Protein AF-A0A0M4LP24-F1 (afdb_monomer_lite)

Radius of gyration: 21.51 Å; chains: 1; bounding box: 52×44×54 Å

Organism: Bifidobacterium breve (NCBI:txid1685)

InterPro domains:
  IPR009706 Protein of unknown function DUF1287 [PF06940] (43-106)

Sequence (120 aa):
MPTDEANRKYSKAASTVDFNGNGVDDYADIVTGARKDAENHPAYDSDYYQGGDIVVFQHVKHIGVISDKRDKNGTPYVIHNMAQKQRENDYFSFKKHMTVTGHYRFDASKVPQSVLKAWQ

Foldseek 3Di:
DPPVVVCVVDPDDQDPDDPPPPPGGVVVVVVVVVVVCVVVVDDDDLVVAAFQKKWDFPNHPFIWTWHNDADPSSHTWTQGDDPDPDNTGNQVPDPPRTDTPDIDDDDCVPPPPVPDDDDD

Secondary structure (DSSP, 8-state):
--HHHHHHHS--PPPS--SS-SSS-HHHHHHHHHHHHHHH-PPP-GGGS-TT-EEEETTTTEEEEEEEEE-TTSPEEEE--SS-S-SEE-GGGSTTPPPEEEEE---GGGS-TTT-----

pLDDT: mean 87.88, std 8.78, range [55.56, 97.44]

Structure (mmCIF, N/CA/C/O backbone):
data_AF-A0A0M4LP24-F1
#
_entry.id   AF-A0A0M4LP24-F1
#
loop_
_atom_site.group_PDB
_atom_site.id
_atom_site.type_symbol
_atom_site.label_atom_id
_atom_site.label_alt_id
_atom_site.label_comp_id
_atom_site.label_asym_id
_atom_site.label_entity_id
_atom_site.label_seq_id
_atom_site.pdbx_PDB_ins_code
_atom_site.Cartn_x
_atom_site.Cartn_y
_atom_site.Cartn_z
_atom_site.occupancy
_atom_site.B_iso_or_equiv
_atom_site.auth_seq_id
_atom_site.auth_comp_id
_atom_site.auth_asym_id
_atom_site.auth_atom_id
_atom_site.pdbx_PDB_model_num
ATOM 1 N N . MET A 1 1 ? 25.758 14.323 -15.948 1.00 55.56 1 MET A N 1
ATOM 2 C CA . MET A 1 1 ? 26.436 14.060 -17.232 1.00 55.56 1 MET A CA 1
ATOM 3 C C . MET A 1 1 ? 25.382 14.096 -18.319 1.00 55.56 1 MET A C 1
ATOM 5 O O . MET A 1 1 ? 24.339 13.481 -18.112 1.00 55.56 1 MET A O 1
ATOM 9 N N . PRO A 1 2 ? 25.600 14.824 -19.420 1.00 70.12 2 PRO A N 1
ATOM 10 C CA . PRO A 1 2 ? 24.768 14.716 -20.612 1.00 70.12 2 PRO A CA 1
ATOM 11 C C . PRO A 1 2 ? 24.713 13.258 -21.084 1.00 70.12 2 PRO A C 1
ATOM 13 O O . PRO A 1 2 ? 25.697 12.525 -20.957 1.00 70.12 2 PRO A O 1
ATOM 16 N N . THR A 1 3 ? 23.574 12.827 -21.623 1.00 61.75 3 THR A N 1
ATOM 17 C CA . THR A 1 3 ? 23.319 11.444 -22.068 1.00 61.75 3 THR A CA 1
ATOM 18 C C . THR A 1 3 ? 24.406 10.930 -23.021 1.00 61.75 3 THR A C 1
ATOM 20 O O . THR A 1 3 ? 24.799 9.766 -22.953 1.00 61.75 3 THR A O 1
ATOM 23 N N . ASP A 1 4 ? 24.960 11.826 -23.838 1.00 64.50 4 ASP A N 1
ATOM 24 C CA . ASP A 1 4 ? 26.016 11.542 -24.815 1.00 64.50 4 ASP A CA 1
ATOM 25 C C . ASP A 1 4 ? 27.374 11.220 -24.177 1.00 64.50 4 ASP A C 1
ATOM 27 O O . ASP A 1 4 ? 28.133 10.402 -24.699 1.00 64.50 4 ASP A O 1
ATOM 31 N N . GLU A 1 5 ? 27.681 11.822 -23.026 1.00 69.69 5 GLU A N 1
ATOM 32 C CA . GLU A 1 5 ? 28.920 11.569 -22.284 1.00 69.69 5 GLU A CA 1
ATOM 33 C C . GLU A 1 5 ? 28.859 10.207 -21.572 1.00 69.69 5 GLU A C 1
ATOM 35 O O . GLU A 1 5 ? 29.822 9.437 -21.593 1.00 69.69 5 GLU A O 1
ATOM 40 N N . ALA A 1 6 ? 27.694 9.862 -21.013 1.00 65.38 6 ALA A N 1
ATOM 41 C CA . ALA A 1 6 ? 27.460 8.566 -20.379 1.00 65.38 6 ALA A CA 1
ATOM 42 C C . ALA A 1 6 ? 27.492 7.411 -21.395 1.00 65.38 6 ALA A C 1
ATOM 44 O O . ALA A 1 6 ? 28.140 6.395 -21.145 1.00 65.38 6 ALA A O 1
ATOM 45 N N . ASN A 1 7 ? 26.863 7.590 -22.562 1.00 69.06 7 ASN A N 1
ATOM 46 C CA . ASN A 1 7 ? 26.843 6.585 -23.629 1.00 69.06 7 ASN A CA 1
ATOM 47 C C . ASN A 1 7 ? 28.234 6.335 -24.247 1.00 69.06 7 ASN A C 1
ATOM 49 O O . ASN A 1 7 ? 28.488 5.235 -24.729 1.00 69.06 7 ASN A O 1
ATOM 53 N N . ARG A 1 8 ? 29.151 7.318 -24.223 1.00 68.44 8 ARG A N 1
ATOM 54 C CA . ARG A 1 8 ? 30.555 7.107 -24.635 1.00 68.44 8 ARG A CA 1
ATOM 55 C C . ARG A 1 8 ? 31.383 6.367 -23.593 1.00 68.44 8 ARG A C 1
ATOM 57 O O . ARG A 1 8 ? 32.293 5.632 -23.959 1.00 68.44 8 ARG A O 1
ATOM 64 N N . LYS A 1 9 ? 31.119 6.606 -22.307 1.00 74.75 9 LYS A N 1
ATOM 65 C CA . LYS A 1 9 ? 31.927 6.065 -21.205 1.00 74.75 9 LYS A CA 1
ATOM 66 C C . LYS A 1 9 ? 31.539 4.635 -20.826 1.00 74.75 9 LYS A C 1
ATOM 68 O O . LYS A 1 9 ? 32.393 3.880 -20.370 1.00 74.75 9 LYS A O 1
ATOM 73 N N . TYR A 1 10 ? 30.277 4.264 -21.026 1.00 71.19 10 TYR A N 1
ATOM 74 C CA . TYR A 1 10 ? 29.748 2.941 -20.711 1.00 71.19 10 TYR A CA 1
ATOM 75 C C . TYR A 1 10 ? 29.120 2.339 -21.968 1.00 71.19 10 TYR A C 1
ATOM 77 O O . TYR A 1 10 ? 28.033 2.747 -22.377 1.00 71.19 10 TYR A O 1
ATOM 85 N N . SER A 1 11 ? 29.795 1.369 -22.593 1.00 70.88 11 SER A N 1
ATOM 86 C CA . SER A 1 11 ? 29.218 0.644 -23.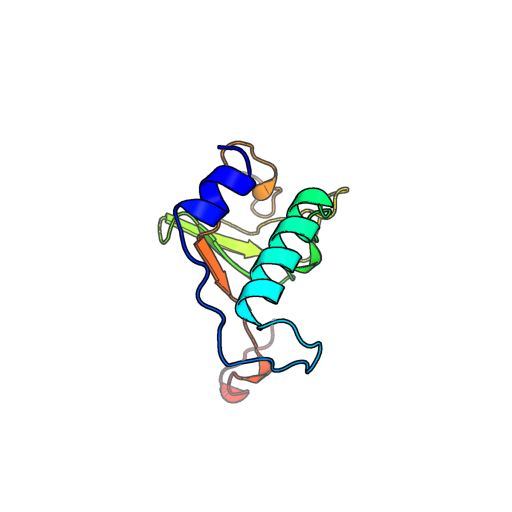726 1.00 70.88 11 SER A CA 1
ATOM 87 C C . SER A 1 11 ? 27.991 -0.130 -23.252 1.00 70.88 11 SER A C 1
ATOM 89 O O . SER A 1 11 ? 28.102 -0.984 -22.369 1.00 70.88 11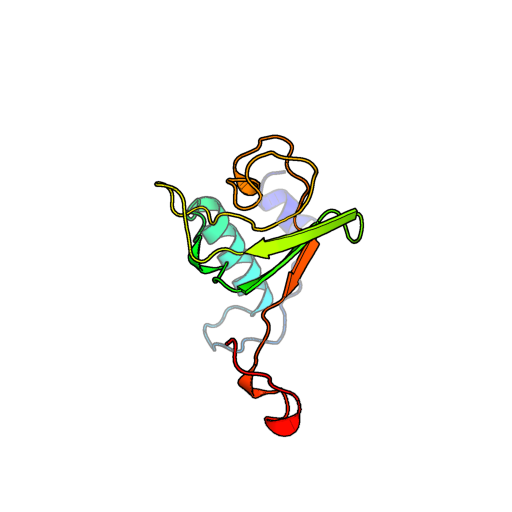 SER A O 1
ATOM 91 N N . LYS A 1 12 ? 26.825 0.146 -23.837 1.00 70.44 12 LYS A N 1
ATOM 92 C CA . LYS A 1 12 ? 25.631 -0.661 -23.590 1.00 70.44 12 LYS A CA 1
ATOM 93 C C . LYS A 1 12 ? 25.832 -2.031 -24.229 1.00 70.44 12 LYS A C 1
ATOM 95 O O . LYS A 1 12 ? 25.969 -2.127 -25.445 1.00 70.44 12 LYS A O 1
ATOM 100 N N . ALA A 1 13 ? 25.877 -3.073 -23.409 1.00 76.75 13 ALA A N 1
ATOM 101 C CA . ALA A 1 13 ? 25.756 -4.433 -23.904 1.00 76.75 13 ALA A CA 1
ATOM 102 C C . ALA A 1 13 ? 24.299 -4.645 -24.332 1.00 76.75 13 ALA A C 1
ATOM 104 O O . ALA A 1 13 ? 23.396 -4.441 -23.522 1.00 76.75 13 ALA A O 1
ATOM 105 N N . ALA A 1 14 ? 24.079 -5.007 -25.594 1.00 77.31 14 ALA A N 1
ATOM 106 C CA . ALA A 1 14 ? 22.768 -5.438 -26.060 1.00 77.31 14 ALA A CA 1
ATOM 107 C C . ALA A 1 14 ? 22.531 -6.876 -25.581 1.00 77.31 14 ALA A C 1
ATOM 109 O O . ALA A 1 14 ? 23.395 -7.741 -25.763 1.00 77.31 14 ALA A O 1
ATOM 110 N N . SER A 1 15 ? 21.387 -7.122 -24.943 1.00 83.81 15 SER A N 1
ATOM 111 C CA . SER A 1 15 ? 20.953 -8.485 -24.638 1.00 83.81 15 SER A CA 1
ATOM 112 C C . SER A 1 15 ? 20.600 -9.210 -25.941 1.00 83.81 15 SER A C 1
ATOM 114 O O . SER A 1 15 ? 20.117 -8.598 -26.889 1.00 83.81 15 SER A O 1
ATOM 116 N N . THR A 1 16 ? 20.822 -10.523 -26.004 1.00 89.31 16 THR A N 1
ATOM 117 C CA . THR A 1 16 ? 20.379 -11.349 -27.143 1.00 89.31 16 THR A CA 1
ATOM 118 C C . THR A 1 16 ? 18.899 -11.729 -27.061 1.00 89.31 16 THR A C 1
ATOM 120 O O . THR A 1 16 ? 18.428 -12.506 -27.887 1.00 89.31 16 THR A O 1
ATOM 123 N N . VAL A 1 17 ? 18.190 -11.268 -26.028 1.00 90.50 17 VAL A N 1
ATOM 124 C CA . VAL A 1 17 ? 16.791 -11.609 -25.756 1.00 90.50 17 VAL A CA 1
ATOM 125 C C . VAL A 1 17 ? 15.893 -10.440 -26.160 1.00 90.50 17 VAL A C 1
ATOM 127 O O . VAL A 1 17 ? 16.076 -9.325 -25.671 1.00 90.50 17 VAL A O 1
ATOM 130 N N . ASP A 1 18 ? 14.949 -10.731 -27.050 1.00 90.44 18 ASP A N 1
ATOM 131 C CA . ASP A 1 18 ? 13.831 -9.879 -27.465 1.00 90.44 18 ASP A CA 1
ATOM 132 C C . ASP A 1 18 ? 12.578 -10.770 -27.458 1.00 90.44 18 ASP A C 1
ATOM 134 O O . ASP A 1 18 ? 12.270 -11.459 -28.434 1.00 90.44 18 ASP A O 1
ATOM 138 N N . PHE A 1 19 ? 11.924 -10.875 -26.300 1.00 91.56 19 PHE A N 1
ATOM 139 C CA . PHE A 1 19 ? 10.788 -11.776 -26.113 1.00 91.56 19 PHE A CA 1
ATOM 140 C C . PHE A 1 19 ? 9.530 -11.282 -26.837 1.00 91.56 19 PHE A C 1
ATOM 142 O O . PHE A 1 19 ? 8.701 -12.094 -27.254 1.00 91.56 19 PHE A O 1
ATOM 149 N N . ASN A 1 20 ? 9.365 -9.963 -26.975 1.00 89.75 20 ASN A N 1
ATOM 150 C CA . ASN A 1 20 ? 8.175 -9.366 -27.583 1.00 89.75 20 ASN A CA 1
ATOM 151 C C . ASN A 1 20 ? 8.308 -9.142 -29.107 1.00 89.75 20 ASN A C 1
ATOM 153 O O . ASN A 1 20 ? 7.306 -8.846 -29.761 1.00 89.75 20 ASN A O 1
ATOM 157 N N . GLY A 1 21 ? 9.502 -9.345 -29.672 1.00 92.94 21 GLY A N 1
ATOM 158 C CA . GLY A 1 21 ? 9.787 -9.307 -31.104 1.00 92.94 21 GLY A CA 1
ATOM 159 C C . GLY A 1 21 ? 9.728 -7.908 -31.713 1.00 92.94 21 GLY A C 1
ATOM 160 O O . GLY A 1 21 ? 9.447 -7.783 -32.909 1.00 92.94 21 GLY A O 1
ATOM 161 N N . ASN A 1 22 ? 9.919 -6.853 -30.915 1.00 92.44 22 ASN A N 1
ATOM 162 C CA . ASN A 1 22 ? 9.795 -5.469 -31.376 1.00 92.44 22 ASN A CA 1
ATOM 163 C C . ASN A 1 22 ? 11.102 -4.893 -31.965 1.00 92.44 22 ASN A C 1
ATOM 165 O O . ASN A 1 22 ? 11.098 -3.754 -32.443 1.00 92.44 22 ASN A O 1
ATOM 169 N N . GLY A 1 23 ? 12.199 -5.663 -31.968 1.00 90.19 23 GLY A N 1
ATOM 170 C CA . GLY A 1 23 ? 13.505 -5.238 -32.478 1.00 90.19 23 GLY A CA 1
ATOM 171 C C . GLY A 1 23 ? 14.342 -4.417 -31.488 1.00 90.19 23 GLY A C 1
ATOM 172 O O . GLY A 1 23 ? 15.382 -3.878 -31.877 1.00 90.19 23 GLY A O 1
ATOM 173 N N . VAL A 1 24 ? 13.907 -4.316 -30.231 1.00 89.38 24 VAL A N 1
ATOM 174 C CA . VAL A 1 24 ? 14.625 -3.751 -29.084 1.00 89.38 24 VAL A CA 1
ATOM 175 C C . VAL A 1 24 ? 14.854 -4.881 -28.083 1.00 89.38 24 VAL A C 1
ATOM 177 O O . VAL A 1 24 ? 13.984 -5.710 -27.856 1.00 89.38 24 VAL A O 1
ATOM 180 N N . ASP A 1 25 ? 16.041 -4.948 -27.485 1.00 92.06 25 ASP A N 1
ATOM 181 C CA . ASP A 1 25 ? 16.299 -5.979 -26.483 1.00 92.06 25 ASP A CA 1
ATOM 182 C C . ASP A 1 25 ? 15.489 -5.736 -25.192 1.00 92.06 25 ASP A C 1
ATOM 184 O O . ASP A 1 25 ? 15.289 -4.590 -24.777 1.00 92.06 25 ASP A O 1
ATOM 188 N N . ASP A 1 26 ? 15.064 -6.808 -24.513 1.00 87.81 26 ASP A N 1
ATOM 189 C CA . ASP A 1 26 ? 14.151 -6.715 -23.359 1.00 87.81 26 ASP A CA 1
ATOM 190 C C . ASP A 1 26 ? 14.723 -5.866 -22.207 1.00 87.81 26 ASP A C 1
ATOM 192 O O . ASP A 1 26 ? 13.986 -5.227 -21.449 1.00 87.81 26 ASP A O 1
ATOM 196 N N . TYR A 1 27 ? 16.052 -5.833 -22.054 1.00 87.62 27 TYR A N 1
ATOM 197 C CA . TYR A 1 27 ? 16.686 -5.002 -21.034 1.00 87.62 27 TYR A CA 1
ATOM 198 C C . TYR A 1 27 ? 16.519 -3.515 -21.365 1.00 87.62 27 TYR A C 1
ATOM 200 O O . TYR A 1 27 ? 16.142 -2.720 -20.495 1.00 87.62 27 TYR A O 1
ATOM 208 N N . ALA A 1 28 ? 16.759 -3.130 -22.619 1.00 89.06 28 ALA A N 1
ATOM 209 C CA . ALA A 1 28 ? 16.508 -1.775 -23.089 1.00 89.06 28 ALA A CA 1
ATOM 210 C C . ALA A 1 28 ? 15.018 -1.395 -23.007 1.00 89.06 28 ALA A C 1
ATOM 212 O O . ALA A 1 28 ? 14.715 -0.251 -22.641 1.00 89.06 28 ALA A O 1
ATOM 213 N N . ASP A 1 29 ? 14.104 -2.335 -23.260 1.00 89.00 29 ASP A N 1
ATOM 214 C CA . ASP A 1 29 ? 12.657 -2.136 -23.119 1.00 89.00 29 ASP A CA 1
ATOM 215 C C . ASP A 1 29 ? 12.246 -1.851 -21.672 1.00 89.00 29 ASP A C 1
ATOM 217 O O . ASP A 1 29 ? 11.547 -0.868 -21.414 1.00 89.00 29 ASP A O 1
ATOM 221 N N . ILE A 1 30 ? 12.742 -2.631 -20.707 1.00 90.06 30 ILE A N 1
ATOM 222 C CA . ILE A 1 30 ? 12.464 -2.410 -19.279 1.00 90.06 30 ILE A CA 1
ATOM 223 C C . ILE A 1 30 ? 12.969 -1.034 -18.836 1.00 90.06 30 ILE A C 1
ATOM 225 O O . ILE A 1 30 ? 12.242 -0.284 -18.182 1.00 90.06 30 ILE A O 1
ATOM 229 N N . VAL A 1 31 ? 14.202 -0.668 -19.200 1.00 89.38 31 VAL A N 1
ATOM 230 C CA . VAL A 1 31 ? 14.789 0.625 -18.809 1.00 89.38 31 VAL A CA 1
ATOM 231 C C . VAL A 1 31 ? 14.024 1.790 -19.436 1.00 89.38 31 VAL A C 1
ATOM 233 O O . VAL A 1 31 ? 13.778 2.805 -18.777 1.00 89.38 31 VAL A O 1
ATOM 236 N N . THR A 1 32 ? 13.643 1.659 -20.705 1.00 90.00 32 THR A N 1
ATOM 237 C CA . THR A 1 32 ? 12.899 2.701 -21.420 1.00 90.00 32 THR A CA 1
ATOM 238 C C . THR A 1 32 ? 11.479 2.830 -20.878 1.00 90.00 32 THR A C 1
ATOM 240 O O . THR A 1 32 ? 11.014 3.950 -20.668 1.00 90.00 32 THR A O 1
ATOM 243 N N . GLY A 1 33 ? 10.816 1.709 -20.595 1.00 89.88 33 GLY A N 1
ATOM 244 C CA . GLY A 1 33 ? 9.505 1.667 -19.956 1.00 89.88 33 GLY A CA 1
ATOM 245 C C . GLY A 1 33 ? 9.523 2.323 -18.578 1.00 89.88 33 GLY A C 1
ATOM 246 O O . GLY A 1 33 ? 8.748 3.242 -18.342 1.00 89.88 33 GLY A O 1
ATOM 247 N N . ALA A 1 34 ? 10.467 1.946 -17.711 1.00 89.62 34 ALA A N 1
ATOM 248 C CA . ALA A 1 34 ? 10.594 2.517 -16.369 1.00 89.62 34 ALA A CA 1
ATOM 249 C C . ALA A 1 34 ? 10.846 4.034 -16.387 1.00 89.62 34 ALA A C 1
ATOM 251 O O . ALA A 1 34 ? 10.323 4.759 -15.545 1.00 89.62 34 ALA A O 1
ATOM 252 N N . ARG A 1 35 ? 11.626 4.538 -17.355 1.00 90.12 35 ARG A N 1
ATOM 253 C CA . ARG A 1 35 ? 11.838 5.984 -17.510 1.00 90.12 35 ARG A CA 1
ATOM 254 C C . ARG A 1 35 ? 10.564 6.702 -17.948 1.00 90.12 35 ARG A C 1
ATOM 256 O O . ARG A 1 35 ? 10.233 7.722 -17.357 1.00 90.12 35 ARG A O 1
ATOM 263 N N . LYS A 1 36 ? 9.859 6.166 -18.949 1.00 91.56 36 LYS A N 1
ATOM 264 C CA . LYS A 1 36 ? 8.579 6.727 -19.410 1.00 91.56 36 LYS A CA 1
ATOM 265 C C . LYS A 1 36 ? 7.547 6.742 -18.288 1.00 91.56 36 LYS A C 1
ATOM 267 O O . LYS A 1 36 ? 6.841 7.727 -18.125 1.00 91.56 36 LYS A O 1
ATOM 272 N N . ASP A 1 37 ? 7.484 5.670 -17.504 1.00 86.75 37 ASP A N 1
ATOM 273 C CA . ASP A 1 37 ? 6.599 5.589 -16.348 1.00 86.75 37 ASP A CA 1
ATOM 274 C C 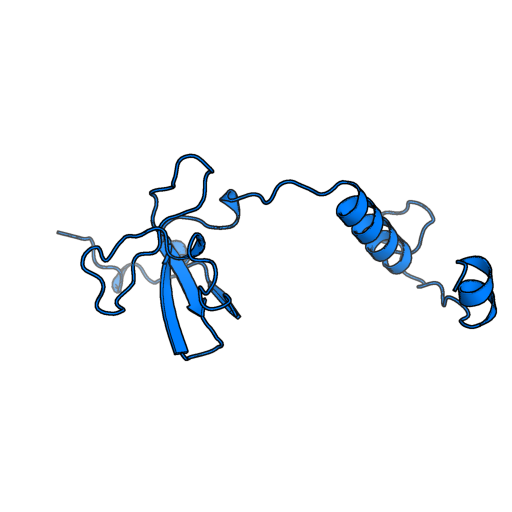. ASP A 1 37 ? 6.971 6.653 -15.306 1.00 86.75 37 ASP A C 1
ATOM 276 O O . ASP A 1 37 ? 6.127 7.442 -14.903 1.00 86.75 37 ASP A O 1
ATOM 280 N N . ALA A 1 38 ? 8.257 6.805 -14.970 1.00 86.75 38 ALA A N 1
ATOM 281 C CA . ALA A 1 38 ? 8.707 7.866 -14.069 1.00 86.75 38 ALA A CA 1
ATOM 282 C C . ALA A 1 38 ? 8.367 9.283 -14.578 1.00 86.75 38 ALA A C 1
ATOM 284 O O . ALA A 1 38 ? 7.957 10.123 -13.784 1.00 86.75 38 ALA A O 1
ATOM 285 N N . GLU A 1 39 ? 8.503 9.550 -15.880 1.00 91.38 39 GLU A N 1
ATOM 286 C CA . GLU A 1 39 ? 8.143 10.834 -16.507 1.00 91.38 39 GLU A CA 1
ATOM 287 C C . GLU A 1 39 ? 6.628 11.093 -16.503 1.00 91.38 39 GLU A C 1
ATOM 289 O O . GLU A 1 39 ? 6.197 12.238 -16.365 1.00 91.38 39 GLU A O 1
ATOM 294 N N . ASN A 1 40 ? 5.821 10.036 -16.613 1.00 90.06 40 ASN A N 1
ATOM 295 C CA . ASN A 1 40 ? 4.362 10.119 -16.591 1.00 90.06 40 ASN A CA 1
ATOM 296 C C . ASN A 1 40 ? 3.789 10.406 -15.196 1.00 90.06 40 ASN A C 1
ATOM 298 O O . ASN A 1 40 ? 2.595 10.684 -15.096 1.00 90.06 40 ASN A O 1
ATOM 302 N N . HIS A 1 41 ? 4.608 10.339 -14.138 1.00 81.31 41 HIS A N 1
ATOM 303 C CA . HIS A 1 41 ? 4.179 10.485 -12.743 1.00 81.31 41 HIS A CA 1
ATOM 304 C C . HIS A 1 41 ? 2.868 9.724 -12.456 1.00 81.31 41 HIS A C 1
ATOM 306 O O . HIS A 1 41 ? 1.874 10.350 -12.065 1.00 81.31 41 HIS A O 1
ATOM 312 N N . PRO A 1 42 ? 2.823 8.400 -12.697 1.00 79.00 42 PRO A N 1
ATOM 313 C CA . PRO A 1 42 ? 1.611 7.616 -12.565 1.00 79.00 42 PRO A CA 1
ATOM 314 C C . PRO A 1 42 ? 1.015 7.823 -11.180 1.00 79.00 42 PRO A C 1
ATOM 316 O O . PRO A 1 42 ? 1.712 7.808 -10.159 1.00 79.00 42 PRO A O 1
ATOM 319 N N . ALA A 1 43 ? -0.297 8.039 -11.157 1.00 74.88 43 ALA A N 1
ATOM 320 C CA . ALA A 1 43 ? -1.029 8.075 -9.910 1.00 74.88 43 ALA A CA 1
ATOM 321 C C . ALA A 1 43 ? -0.874 6.712 -9.230 1.00 74.88 43 ALA A C 1
ATOM 323 O O . ALA A 1 43 ? -1.067 5.669 -9.853 1.00 74.88 43 ALA A O 1
ATOM 324 N N . TYR A 1 44 ? -0.502 6.736 -7.953 1.00 72.50 44 TYR A N 1
ATOM 325 C CA . TYR A 1 44 ? -0.434 5.533 -7.142 1.00 72.50 44 TYR A CA 1
ATOM 326 C C . TYR A 1 44 ? -1.797 4.830 -7.143 1.00 72.50 44 TYR A C 1
ATOM 328 O O . TYR A 1 44 ? -2.795 5.420 -6.723 1.00 72.50 44 TYR A O 1
ATOM 336 N N . ASP A 1 45 ? -1.827 3.578 -7.598 1.00 76.00 45 ASP A N 1
ATOM 337 C CA . ASP A 1 45 ? -3.037 2.766 -7.582 1.00 76.00 45 ASP A CA 1
ATOM 338 C C . ASP A 1 45 ? -3.192 2.068 -6.227 1.00 76.00 45 ASP A C 1
ATOM 340 O O . ASP A 1 45 ? -2.424 1.180 -5.838 1.00 76.00 45 ASP A O 1
ATOM 344 N N . SER A 1 46 ? -4.217 2.486 -5.489 1.00 72.88 46 SER A N 1
ATOM 345 C CA . SER A 1 46 ? -4.528 1.926 -4.182 1.00 72.88 46 SER A CA 1
ATOM 346 C C . SER A 1 46 ? -5.086 0.499 -4.237 1.00 72.88 46 SER A C 1
ATOM 348 O O . SER A 1 46 ? -5.096 -0.166 -3.194 1.00 72.88 46 SER A O 1
ATOM 350 N N . ASP A 1 47 ? -5.501 0.014 -5.414 1.00 78.44 47 ASP A N 1
ATOM 351 C CA . ASP A 1 47 ? -6.013 -1.347 -5.628 1.00 78.44 47 ASP A CA 1
ATOM 352 C C . ASP A 1 47 ? -4.918 -2.413 -5.507 1.00 78.44 47 ASP A C 1
ATOM 354 O O . ASP A 1 47 ? -5.208 -3.607 -5.378 1.00 78.44 47 ASP A O 1
ATOM 358 N N . TYR A 1 48 ? -3.650 -1.998 -5.454 1.00 85.62 48 TYR A N 1
ATOM 359 C CA . TYR A 1 48 ? -2.545 -2.877 -5.083 1.00 85.62 48 TYR A CA 1
ATOM 360 C C . TYR A 1 48 ? -2.782 -3.564 -3.725 1.00 85.62 48 TYR A C 1
ATOM 362 O O . TYR A 1 48 ? -2.491 -4.756 -3.564 1.00 85.62 48 TYR A O 1
ATOM 370 N N . TYR A 1 49 ? -3.358 -2.830 -2.770 1.00 92.31 49 TYR A N 1
ATOM 371 C CA . TYR A 1 49 ? -3.797 -3.358 -1.482 1.00 92.31 49 TYR A CA 1
ATOM 372 C C . TYR A 1 49 ? -5.242 -3.836 -1.577 1.00 92.31 49 TYR A C 1
ATOM 374 O O . TYR A 1 49 ? -6.096 -3.125 -2.088 1.00 92.31 49 TYR A O 1
ATOM 382 N N . GLN A 1 50 ? -5.531 -5.009 -1.041 1.00 93.56 50 GLN A N 1
ATOM 383 C CA . GLN A 1 50 ? -6.849 -5.624 -0.971 1.00 93.56 50 GLN A CA 1
ATOM 384 C C . GLN A 1 50 ? -7.183 -5.930 0.490 1.00 93.56 50 GLN A C 1
ATOM 386 O O . GLN A 1 50 ? -6.300 -6.217 1.302 1.00 93.56 50 GLN A O 1
ATOM 391 N N . GLY A 1 51 ? -8.471 -5.875 0.833 1.00 94.62 51 GLY A N 1
ATOM 392 C CA . GLY A 1 51 ? -8.927 -6.234 2.174 1.00 94.62 51 GLY A CA 1
ATOM 393 C C . GLY A 1 51 ? -8.467 -7.648 2.546 1.00 94.62 51 GLY A C 1
ATOM 394 O O . GLY A 1 51 ? -8.626 -8.585 1.764 1.00 94.62 51 GLY A O 1
ATOM 395 N N . GLY A 1 52 ? -7.880 -7.798 3.732 1.00 94.31 52 GLY A N 1
ATOM 396 C CA . GLY A 1 52 ? -7.313 -9.062 4.209 1.00 94.31 52 GLY A CA 1
ATOM 397 C C . GLY A 1 52 ? -5.834 -9.281 3.880 1.00 94.31 52 GLY A C 1
ATOM 398 O O . GLY A 1 52 ? -5.246 -10.232 4.399 1.00 94.31 52 GLY A O 1
ATOM 399 N N . ASP A 1 53 ? -5.200 -8.411 3.089 1.00 96.12 53 ASP A N 1
ATOM 400 C CA . ASP A 1 53 ? -3.749 -8.467 2.912 1.00 96.12 53 ASP A CA 1
ATOM 401 C C . ASP A 1 53 ? -3.007 -8.237 4.222 1.00 96.12 53 ASP A C 1
ATOM 403 O O . ASP A 1 53 ? -3.415 -7.444 5.071 1.00 96.12 53 ASP A O 1
ATOM 407 N N . ILE A 1 54 ? -1.863 -8.896 4.361 1.00 96.75 54 ILE A N 1
ATOM 408 C CA . ILE A 1 54 ? -0.989 -8.781 5.521 1.00 96.75 54 ILE A CA 1
ATOM 409 C C . ILE A 1 54 ? 0.196 -7.900 5.141 1.00 96.75 54 ILE A C 1
ATOM 411 O O . ILE A 1 54 ? 0.945 -8.206 4.209 1.00 96.75 54 ILE A O 1
ATOM 415 N N . VAL A 1 55 ? 0.402 -6.828 5.902 1.00 96.56 55 VAL A N 1
ATOM 416 C CA . VAL A 1 55 ? 1.527 -5.907 5.731 1.00 96.56 55 VAL A CA 1
ATOM 417 C C . VAL A 1 55 ? 2.465 -5.969 6.924 1.00 96.56 55 VAL A C 1
ATOM 419 O O . VAL A 1 55 ? 2.049 -5.913 8.081 1.00 96.56 55 VAL A O 1
ATOM 422 N N . VAL A 1 56 ? 3.758 -6.073 6.632 1.00 97.00 56 VAL A N 1
ATOM 423 C CA . VAL A 1 56 ? 4.839 -6.093 7.616 1.00 97.00 56 VAL A CA 1
ATOM 424 C C . VAL A 1 56 ? 5.683 -4.842 7.444 1.00 97.00 56 VAL A C 1
ATOM 426 O O . VAL A 1 56 ? 6.067 -4.480 6.330 1.00 97.00 56 VAL A O 1
ATOM 429 N N . PHE A 1 57 ? 5.997 -4.195 8.559 1.00 95.69 57 PHE A N 1
ATOM 430 C CA . PHE A 1 57 ? 6.647 -2.896 8.600 1.00 95.69 57 PHE A CA 1
ATOM 431 C C . PHE A 1 57 ? 8.050 -2.977 9.205 1.00 95.69 57 PHE A C 1
ATOM 433 O O . PHE A 1 57 ? 8.257 -3.619 10.239 1.00 95.69 57 PHE A O 1
ATOM 440 N N . GLN A 1 58 ? 9.008 -2.267 8.595 1.00 95.12 58 GLN A N 1
ATOM 441 C CA . GLN A 1 58 ? 10.424 -2.249 9.005 1.00 95.12 58 GLN A CA 1
ATOM 442 C C . GLN A 1 58 ? 10.966 -3.656 9.336 1.00 95.12 58 GLN A C 1
ATOM 444 O O . GLN A 1 58 ? 11.568 -3.891 10.385 1.00 95.12 58 GLN A O 1
ATOM 449 N N . HIS A 1 59 ? 10.730 -4.586 8.416 1.00 94.00 59 HIS A N 1
ATOM 450 C CA . HIS A 1 59 ? 11.077 -6.007 8.404 1.00 94.00 59 HIS A CA 1
ATOM 451 C C . HIS A 1 59 ? 10.347 -6.863 9.436 1.00 94.00 59 HIS A C 1
ATOM 453 O O . HIS A 1 59 ? 9.678 -7.814 9.059 1.00 94.00 59 HIS A O 1
ATOM 459 N N . VAL A 1 60 ? 10.475 -6.547 10.722 1.00 93.19 60 VAL A N 1
ATOM 460 C CA . VAL A 1 60 ? 9.923 -7.365 11.820 1.00 93.19 60 VAL A CA 1
ATOM 461 C C . VAL A 1 60 ? 9.316 -6.530 12.942 1.00 93.19 60 VAL A C 1
ATOM 463 O O . VAL A 1 60 ? 8.861 -7.078 13.941 1.00 93.19 60 VAL A O 1
ATOM 466 N N . LYS A 1 61 ? 9.337 -5.198 12.829 1.00 95.19 61 LYS A N 1
ATOM 467 C CA . LYS A 1 61 ? 8.983 -4.337 13.961 1.00 95.19 61 LYS A CA 1
ATOM 468 C C . LYS A 1 61 ? 7.488 -4.234 14.200 1.00 95.19 61 LYS A C 1
ATOM 470 O O . LYS A 1 61 ? 7.084 -4.005 15.335 1.00 95.19 61 LYS A O 1
ATOM 475 N N . HIS A 1 62 ? 6.687 -4.322 13.143 1.00 95.94 62 HIS A N 1
ATOM 476 C CA . HIS A 1 62 ? 5.245 -4.163 13.258 1.00 95.94 62 HIS A CA 1
ATOM 477 C C . HIS A 1 62 ? 4.510 -4.895 12.134 1.00 95.94 62 HIS A C 1
ATOM 479 O O . HIS A 1 62 ? 5.079 -5.146 11.071 1.00 95.94 62 HIS A O 1
ATOM 485 N N . ILE A 1 63 ? 3.245 -5.233 12.371 1.00 96.69 63 ILE A N 1
ATOM 486 C CA . ILE A 1 63 ? 2.387 -5.954 11.427 1.00 96.69 63 ILE A CA 1
ATOM 487 C C . ILE A 1 63 ? 0.957 -5.408 11.491 1.00 96.69 63 ILE A C 1
ATOM 489 O O . ILE A 1 63 ? 0.502 -4.935 12.537 1.00 96.69 63 ILE A O 1
ATOM 493 N N . GLY A 1 64 ? 0.251 -5.467 10.368 1.00 96.19 64 GLY A N 1
ATOM 494 C CA . GLY A 1 64 ? -1.158 -5.109 10.268 1.00 96.19 64 GLY A CA 1
ATOM 495 C C . GLY A 1 64 ? -1.859 -5.884 9.161 1.00 96.19 64 GLY A C 1
ATOM 496 O O . GLY A 1 64 ? -1.213 -6.517 8.325 1.00 96.19 64 GLY A O 1
ATOM 497 N N . VAL A 1 65 ? -3.185 -5.817 9.173 1.00 97.44 65 VAL A N 1
ATOM 498 C CA . VAL A 1 65 ? -4.046 -6.345 8.114 1.00 97.44 65 VAL A CA 1
ATOM 499 C C . VAL A 1 65 ? -4.707 -5.168 7.407 1.00 97.44 65 VAL A C 1
ATOM 501 O O . VAL A 1 65 ? -5.153 -4.224 8.059 1.00 97.44 65 VAL A O 1
ATOM 504 N N . ILE A 1 66 ? -4.746 -5.200 6.083 1.00 97.38 66 ILE A N 1
ATOM 505 C CA . ILE A 1 66 ? -5.421 -4.198 5.265 1.00 97.38 66 ILE A CA 1
ATOM 506 C C . ILE A 1 66 ? -6.933 -4.341 5.438 1.00 97.38 66 ILE A C 1
ATOM 508 O O . ILE A 1 66 ? -7.484 -5.436 5.309 1.00 97.38 66 ILE A O 1
ATOM 512 N N . SER A 1 67 ? -7.598 -3.230 5.744 1.00 96.38 67 SER A N 1
ATOM 513 C CA . SER A 1 67 ? -9.055 -3.151 5.806 1.00 96.38 67 SER A CA 1
ATOM 514 C C . SER A 1 67 ? -9.666 -3.101 4.403 1.00 96.38 67 SER A C 1
ATOM 516 O O . SER A 1 67 ? -9.044 -2.643 3.446 1.00 96.38 67 SER A O 1
ATOM 518 N N . ASP A 1 68 ? -10.917 -3.533 4.290 1.00 95.00 68 ASP A N 1
ATOM 519 C CA . ASP A 1 68 ? -11.782 -3.264 3.143 1.00 95.00 68 ASP A CA 1
ATOM 520 C C . ASP A 1 68 ? -12.194 -1.781 3.049 1.00 95.00 68 ASP A C 1
ATOM 522 O O . ASP A 1 68 ? -12.553 -1.297 1.973 1.00 95.00 68 ASP A O 1
ATOM 526 N N . LYS A 1 69 ? -12.104 -1.031 4.153 1.00 95.44 69 LYS A N 1
ATOM 527 C CA . LYS A 1 69 ? -12.390 0.406 4.192 1.00 95.44 69 LYS A CA 1
ATOM 528 C C . LYS A 1 69 ? -11.212 1.240 3.704 1.00 95.44 69 LYS A C 1
ATOM 530 O O . LYS A 1 69 ? -10.048 0.974 4.009 1.00 95.44 69 LYS A O 1
ATOM 535 N N . ARG A 1 70 ? -11.545 2.325 3.005 1.00 93.44 70 ARG A N 1
ATOM 536 C CA . ARG A 1 70 ? -10.600 3.296 2.447 1.00 93.44 70 ARG A CA 1
ATOM 537 C C . ARG A 1 70 ? -11.014 4.718 2.796 1.00 93.44 70 ARG A C 1
ATOM 539 O O . ARG A 1 70 ? -12.194 4.992 3.019 1.00 93.44 70 ARG A O 1
ATOM 546 N N . ASP A 1 71 ? -10.043 5.623 2.822 1.00 91.31 71 ASP A N 1
ATOM 547 C CA . ASP A 1 71 ? -10.313 7.055 2.896 1.00 91.31 71 ASP A CA 1
ATOM 548 C C . ASP A 1 71 ? -10.809 7.620 1.549 1.00 91.31 71 ASP A C 1
ATOM 550 O O . ASP A 1 71 ? -10.885 6.928 0.532 1.00 91.31 71 ASP A O 1
ATOM 554 N N . LYS A 1 72 ? -11.136 8.918 1.528 1.00 90.81 72 LYS A N 1
ATOM 555 C CA . LYS A 1 72 ? -11.625 9.624 0.328 1.00 90.81 72 LYS A CA 1
ATOM 556 C C . LYS A 1 72 ? -10.639 9.649 -0.852 1.00 90.81 72 LYS A C 1
ATOM 558 O O . LYS A 1 72 ? -11.045 10.005 -1.952 1.00 90.81 72 LYS A O 1
ATOM 563 N N . ASN A 1 73 ? -9.364 9.342 -0.612 1.00 87.12 73 ASN A N 1
ATOM 564 C CA . ASN A 1 73 ? -8.312 9.290 -1.624 1.00 87.12 73 ASN A CA 1
ATOM 565 C C . ASN A 1 73 ? -8.026 7.843 -2.072 1.00 87.12 73 ASN A C 1
ATOM 567 O O . ASN A 1 73 ? -7.097 7.626 -2.842 1.00 87.12 73 ASN A O 1
ATOM 571 N N . GLY A 1 74 ? -8.780 6.855 -1.573 1.00 89.69 74 GLY A N 1
ATOM 572 C CA . GLY A 1 74 ? -8.565 5.435 -1.855 1.00 89.69 74 GLY A CA 1
ATOM 573 C C . GLY A 1 74 ? -7.523 4.766 -0.953 1.00 89.69 74 GLY A C 1
ATOM 574 O O . GLY A 1 74 ? -7.325 3.554 -1.049 1.00 89.69 74 GLY A O 1
ATOM 575 N N . THR A 1 75 ? -6.886 5.495 -0.030 1.00 90.75 75 THR A N 1
ATOM 576 C CA . THR A 1 75 ? -5.888 4.907 0.875 1.00 90.75 75 THR A CA 1
ATOM 577 C C . THR A 1 75 ? -6.581 3.919 1.808 1.00 90.75 75 THR A C 1
ATOM 579 O O . THR A 1 75 ? -7.518 4.314 2.508 1.00 90.75 75 THR A O 1
ATOM 582 N N . PRO A 1 76 ? -6.161 2.646 1.855 1.00 94.88 76 PRO A N 1
ATOM 583 C CA . PRO A 1 76 ? -6.790 1.680 2.738 1.00 94.88 76 PRO A CA 1
ATOM 584 C C . PRO A 1 76 ? -6.463 1.971 4.199 1.00 94.88 76 PRO A C 1
ATOM 586 O O . PRO A 1 76 ? -5.353 2.393 4.542 1.00 94.88 76 PRO A O 1
ATOM 589 N N . TYR A 1 77 ? -7.429 1.695 5.072 1.00 95.50 77 TYR A N 1
ATOM 590 C CA . TYR A 1 77 ? -7.167 1.640 6.500 1.00 95.50 77 TYR A CA 1
ATOM 591 C C . TYR A 1 77 ? -6.396 0.374 6.860 1.00 95.50 77 TYR A C 1
ATOM 593 O O . TYR A 1 77 ? -6.465 -0.653 6.186 1.00 95.50 77 TYR A O 1
ATOM 601 N N . VAL A 1 78 ? -5.658 0.452 7.960 1.00 96.12 78 VAL A N 1
ATOM 602 C CA . VAL A 1 78 ? -4.906 -0.666 8.516 1.00 96.12 78 VAL A CA 1
ATOM 603 C C . VAL A 1 78 ? -5.539 -1.052 9.843 1.00 96.12 78 VAL A C 1
ATOM 605 O O . VAL A 1 78 ? -5.732 -0.211 10.722 1.00 96.12 78 VAL A O 1
ATOM 608 N N . ILE A 1 79 ? -5.840 -2.338 9.995 1.00 97.25 79 ILE A N 1
ATOM 609 C CA . ILE A 1 79 ? -6.223 -2.961 11.257 1.00 97.25 79 ILE A CA 1
ATOM 610 C C . ILE A 1 79 ? -4.936 -3.437 11.933 1.00 97.25 79 ILE A C 1
ATOM 612 O O . ILE A 1 79 ? -4.289 -4.384 11.483 1.00 97.25 79 ILE A O 1
ATOM 616 N N . HIS A 1 80 ? -4.523 -2.766 13.005 1.00 95.31 80 HIS A N 1
ATOM 617 C CA . HIS A 1 80 ? -3.306 -3.109 13.742 1.00 95.31 80 HIS A CA 1
ATOM 618 C C . HIS A 1 80 ? -3.402 -2.706 15.215 1.00 95.31 80 HIS A C 1
ATOM 620 O O . HIS A 1 80 ? -4.319 -2.002 15.633 1.00 95.31 80 HIS A O 1
ATOM 626 N N . ASN A 1 81 ? -2.443 -3.137 16.034 1.00 93.25 81 ASN A N 1
ATOM 627 C CA . ASN A 1 81 ? -2.389 -2.795 17.455 1.00 93.25 81 ASN A CA 1
ATOM 628 C C . ASN A 1 81 ? -1.097 -2.038 17.793 1.00 93.25 81 ASN A C 1
ATOM 630 O O . ASN A 1 81 ? -0.027 -2.633 17.803 1.00 93.25 81 ASN A O 1
ATOM 634 N N . MET A 1 82 ? -1.196 -0.739 18.080 1.00 88.25 82 MET A N 1
ATOM 635 C CA . MET A 1 82 ? -0.073 0.113 18.502 1.00 88.25 82 MET A CA 1
ATOM 636 C C . MET A 1 82 ? -0.533 1.120 19.573 1.00 88.25 82 MET A C 1
ATOM 638 O O . MET A 1 82 ? -0.220 2.305 19.528 1.00 88.25 82 MET A O 1
ATOM 642 N N . ALA A 1 83 ? -1.340 0.649 20.531 1.00 87.38 83 ALA A N 1
ATOM 643 C CA . ALA A 1 83 ? -1.911 1.446 21.629 1.00 87.38 83 ALA A CA 1
ATOM 644 C C . ALA A 1 83 ? -2.812 2.631 21.209 1.00 87.38 83 ALA A C 1
ATOM 646 O O . ALA A 1 83 ? -3.222 3.430 22.051 1.00 87.38 83 ALA A O 1
ATOM 647 N N . GLN A 1 84 ? -3.178 2.738 19.930 1.00 87.94 84 GLN A N 1
ATOM 648 C CA . GLN A 1 84 ? -4.142 3.732 19.469 1.00 87.94 84 GLN A CA 1
ATOM 649 C C . GLN A 1 84 ? -5.581 3.419 19.928 1.00 87.94 84 GLN A C 1
ATOM 651 O O . GLN A 1 84 ? -5.945 2.261 20.138 1.00 87.94 84 GLN A O 1
ATOM 656 N N . LYS A 1 85 ? -6.433 4.451 20.019 1.00 87.50 85 LYS A N 1
ATOM 657 C CA . LYS A 1 85 ? -7.856 4.296 20.383 1.00 87.50 85 LYS A CA 1
ATOM 658 C C . LYS A 1 85 ? -8.664 3.554 19.311 1.00 87.50 85 LYS A C 1
ATOM 660 O O . LYS A 1 85 ? -9.473 2.700 19.655 1.00 87.50 85 LYS A O 1
ATOM 665 N N . GLN A 1 86 ? -8.430 3.870 18.033 1.00 90.75 86 GLN A N 1
ATOM 666 C CA . GLN A 1 86 ? -9.093 3.239 16.886 1.00 90.75 86 GLN A CA 1
ATOM 667 C C . GLN A 1 86 ? -8.136 2.273 16.194 1.00 90.75 86 GLN A C 1
ATOM 669 O O . GLN A 1 86 ? -7.127 2.686 15.625 1.00 90.75 86 GLN A O 1
ATOM 674 N N . ARG A 1 87 ? -8.416 0.971 16.290 1.00 91.56 87 ARG A N 1
ATOM 675 C CA . ARG A 1 87 ? -7.509 -0.080 15.794 1.00 91.56 87 ARG A CA 1
ATOM 676 C C . ARG A 1 87 ? -7.541 -0.268 14.284 1.00 91.56 87 ARG A C 1
ATOM 678 O O . ARG A 1 87 ? -6.579 -0.791 13.742 1.00 91.56 87 ARG A O 1
ATOM 685 N N . GLU A 1 88 ? -8.603 0.196 13.648 1.00 96.12 88 GLU A N 1
ATOM 686 C CA . GLU A 1 88 ? -8.719 0.375 12.209 1.00 96.12 88 GLU A CA 1
ATOM 687 C C . GLU A 1 88 ? -8.549 1.872 11.924 1.00 96.12 88 GLU A C 1
ATOM 689 O O . GLU A 1 88 ? -9.378 2.673 12.359 1.00 96.12 88 GLU A O 1
ATOM 694 N N . ASN A 1 89 ? -7.436 2.270 11.306 1.00 92.56 89 ASN A N 1
ATOM 695 C CA . ASN A 1 89 ? -7.119 3.687 11.097 1.00 92.56 89 ASN A CA 1
ATOM 696 C C . ASN A 1 89 ? -6.319 3.943 9.812 1.00 92.56 89 ASN A C 1
ATOM 698 O O . ASN A 1 89 ? -5.874 3.024 9.129 1.00 92.56 89 ASN A O 1
ATOM 702 N N . ASP A 1 90 ? -6.118 5.220 9.511 1.00 90.81 90 ASP A N 1
ATOM 703 C CA . ASP A 1 90 ? -5.380 5.7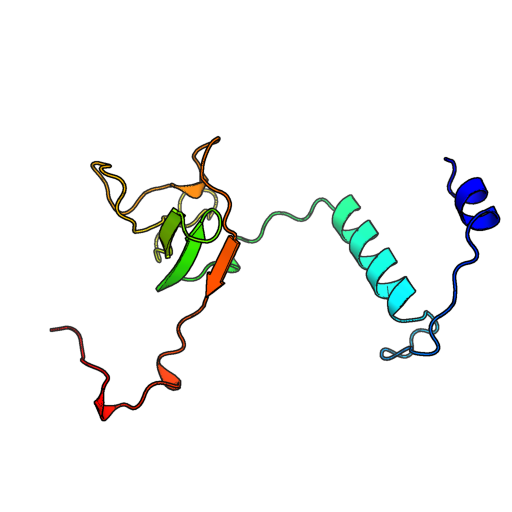69 8.377 1.00 90.81 90 ASP A CA 1
ATOM 704 C C . ASP A 1 90 ? -3.854 5.705 8.552 1.00 90.81 90 ASP A C 1
ATOM 706 O O . ASP A 1 90 ? -3.147 6.676 8.292 1.00 90.81 90 ASP A O 1
ATOM 710 N N . TYR A 1 91 ? -3.318 4.549 8.960 1.00 89.75 91 TYR A N 1
ATOM 711 C CA . TYR A 1 91 ? -1.900 4.406 9.309 1.00 89.75 91 TYR A CA 1
ATOM 712 C C . TYR A 1 91 ? -0.940 4.885 8.207 1.00 89.75 91 TYR A C 1
ATOM 714 O O . TYR A 1 91 ? 0.079 5.511 8.501 1.00 89.75 91 TYR A O 1
ATOM 722 N N . PHE A 1 92 ? -1.275 4.640 6.937 1.00 89.50 92 PHE A N 1
ATOM 723 C CA . PHE A 1 92 ? -0.483 5.090 5.786 1.00 89.50 92 PHE A CA 1
ATOM 724 C C . PHE A 1 92 ? -0.479 6.611 5.582 1.00 89.50 92 PHE A C 1
ATOM 726 O O . PHE A 1 92 ? 0.456 7.146 4.994 1.00 89.50 92 PHE A O 1
ATOM 733 N N . SER A 1 93 ? -1.466 7.330 6.111 1.00 86.50 93 SER A N 1
ATOM 734 C CA . SER A 1 93 ? -1.558 8.789 5.997 1.00 86.50 93 SER A CA 1
ATOM 735 C C . SER A 1 93 ? -0.661 9.520 7.007 1.00 86.50 93 SER A C 1
ATOM 737 O O . SER A 1 93 ? -0.436 10.730 6.895 1.00 86.50 93 SER A O 1
ATOM 739 N N . PHE A 1 94 ? -0.080 8.812 7.984 1.00 85.31 94 PHE A N 1
ATOM 740 C CA . PHE A 1 94 ? 0.883 9.406 8.908 1.00 85.31 94 PHE A CA 1
ATOM 741 C C . PHE A 1 94 ? 2.227 9.655 8.224 1.00 85.31 94 PHE A C 1
ATOM 743 O O . PHE A 1 94 ? 2.935 8.725 7.867 1.00 85.31 94 PHE A O 1
ATOM 750 N N . LYS A 1 95 ? 2.684 10.912 8.171 1.00 84.19 95 LYS A N 1
ATOM 751 C CA . LYS A 1 95 ? 3.980 11.288 7.555 1.00 84.19 95 LYS A CA 1
ATOM 752 C C . LYS A 1 95 ? 5.202 10.489 8.032 1.00 84.19 95 LYS A C 1
ATOM 754 O O . LYS A 1 95 ? 6.212 10.456 7.342 1.00 84.19 95 LYS A O 1
ATOM 759 N N . LYS A 1 96 ? 5.150 9.924 9.242 1.00 86.94 96 LYS A N 1
ATOM 760 C CA . LYS A 1 96 ? 6.228 9.125 9.849 1.00 86.94 96 LYS A CA 1
ATOM 761 C C . LYS A 1 96 ? 5.836 7.655 10.017 1.00 86.94 96 LYS A C 1
ATOM 763 O O . LYS A 1 96 ? 6.366 6.990 10.907 1.00 86.94 96 LYS A O 1
ATOM 768 N N . HIS A 1 97 ? 4.883 7.167 9.225 1.00 89.94 97 HIS A N 1
ATOM 769 C CA . HIS A 1 97 ? 4.515 5.761 9.250 1.00 89.94 97 HIS A CA 1
ATOM 770 C C . HIS A 1 97 ? 5.741 4.899 8.941 1.00 89.94 97 HIS A C 1
ATOM 772 O O . HIS A 1 97 ? 6.671 5.296 8.233 1.00 89.94 97 HIS A O 1
ATOM 778 N N . MET A 1 98 ? 5.761 3.701 9.509 1.00 93.25 98 MET A N 1
ATOM 779 C CA . MET A 1 98 ? 6.813 2.745 9.209 1.00 93.25 98 MET A CA 1
ATOM 780 C C . MET A 1 98 ? 6.683 2.298 7.750 1.00 93.25 98 MET A C 1
ATOM 782 O O . MET A 1 98 ? 5.577 2.140 7.237 1.00 93.25 98 MET A O 1
ATOM 786 N N . THR A 1 99 ? 7.806 2.096 7.068 1.00 93.31 99 THR A N 1
ATOM 787 C CA . THR A 1 99 ? 7.808 1.610 5.685 1.00 93.31 99 THR A CA 1
ATOM 788 C C . THR A 1 99 ? 7.315 0.169 5.629 1.00 93.31 99 THR A C 1
ATOM 790 O O . THR A 1 99 ? 7.747 -0.658 6.439 1.00 93.31 99 THR A O 1
ATOM 793 N N . VAL A 1 100 ? 6.442 -0.132 4.666 1.00 94.12 100 VAL A N 1
ATOM 794 C CA . VAL A 1 100 ? 6.059 -1.508 4.338 1.00 94.12 100 VAL A CA 1
ATOM 795 C C . VAL A 1 100 ? 7.264 -2.205 3.718 1.00 94.12 100 VAL A C 1
ATOM 797 O O . VAL A 1 100 ? 7.841 -1.737 2.744 1.00 94.12 100 VAL A O 1
ATOM 800 N N . THR A 1 101 ? 7.658 -3.320 4.310 1.00 96.38 101 THR A N 1
ATOM 801 C CA . THR A 1 1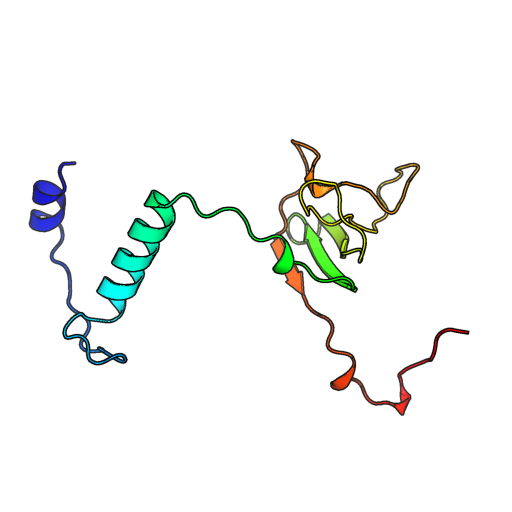01 ? 8.794 -4.148 3.877 1.00 96.38 101 THR A CA 1
ATOM 802 C C . THR A 1 101 ? 8.369 -5.554 3.476 1.00 96.38 101 THR A C 1
ATOM 804 O O . THR A 1 101 ? 9.165 -6.299 2.920 1.00 96.38 101 THR A O 1
ATOM 807 N N . GLY A 1 102 ? 7.134 -5.935 3.798 1.00 95.25 102 GLY A N 1
ATOM 808 C CA . GLY A 1 102 ? 6.530 -7.186 3.373 1.00 95.25 102 GLY A CA 1
ATOM 809 C C . GLY A 1 102 ? 5.050 -6.971 3.108 1.00 95.25 102 GLY A C 1
ATOM 810 O O . GLY A 1 102 ? 4.382 -6.279 3.875 1.00 95.25 102 GLY A O 1
ATOM 811 N N . HIS A 1 103 ? 4.561 -7.559 2.027 1.00 95.62 103 HIS A N 1
ATOM 812 C CA . HIS A 1 103 ? 3.165 -7.521 1.631 1.00 95.62 103 HIS A CA 1
ATOM 813 C C . HIS A 1 103 ? 2.776 -8.916 1.146 1.00 95.62 103 HIS A C 1
ATOM 815 O O . HIS A 1 103 ? 3.393 -9.446 0.222 1.00 95.62 103 HIS A O 1
ATOM 821 N N . TYR A 1 104 ? 1.797 -9.525 1.809 1.00 95.00 104 TYR A N 1
ATOM 822 C CA . TYR A 1 104 ? 1.396 -10.905 1.576 1.00 95.00 104 TYR A CA 1
ATOM 823 C C . TYR A 1 104 ? -0.112 -10.990 1.401 1.00 95.00 104 TYR A C 1
ATOM 825 O O . TYR A 1 104 ? -0.866 -10.468 2.221 1.00 95.00 104 TYR A O 1
ATOM 833 N N . ARG A 1 105 ? -0.543 -11.718 0.371 1.00 93.56 105 ARG A N 1
ATOM 834 C CA . ARG A 1 105 ? -1.949 -12.045 0.156 1.00 93.56 105 ARG A CA 1
ATOM 835 C C . ARG A 1 105 ? -2.233 -13.454 0.647 1.00 93.56 105 ARG A C 1
ATOM 837 O O . ARG A 1 105 ? -1.582 -14.406 0.215 1.00 93.56 105 ARG A O 1
ATOM 844 N N . PHE A 1 106 ? -3.201 -13.582 1.548 1.00 87.88 106 PHE A N 1
ATOM 845 C CA . PHE A 1 106 ? -3.653 -14.885 2.017 1.00 87.88 106 PHE A CA 1
ATOM 846 C C . PHE A 1 106 ? -4.680 -15.468 1.044 1.00 87.88 106 PHE A C 1
ATOM 848 O O . PHE A 1 106 ? -5.768 -14.929 0.863 1.00 87.88 106 PHE A O 1
ATOM 855 N N . ASP A 1 107 ? -4.324 -16.586 0.421 1.00 88.88 107 ASP A N 1
ATOM 856 C CA . ASP A 1 107 ? -5.187 -17.310 -0.505 1.00 88.88 107 ASP A CA 1
ATOM 857 C C . ASP A 1 107 ? -5.843 -18.490 0.219 1.00 88.88 107 ASP A C 1
ATOM 859 O O . ASP A 1 107 ? -5.290 -19.591 0.294 1.00 88.88 107 ASP A O 1
ATOM 863 N N . ALA A 1 108 ? -7.030 -18.245 0.778 1.00 86.62 108 ALA A N 1
ATOM 864 C CA . ALA A 1 108 ? -7.778 -19.248 1.532 1.00 86.62 108 ALA A CA 1
ATOM 865 C C . ALA A 1 108 ? -8.126 -20.491 0.692 1.00 86.62 108 ALA A C 1
ATOM 867 O O . ALA A 1 108 ? -8.300 -21.567 1.259 1.00 86.62 108 ALA A O 1
ATOM 868 N N . SER A 1 109 ? -8.172 -20.380 -0.644 1.00 89.75 109 SER A N 1
ATOM 869 C CA . SER A 1 109 ? -8.462 -21.516 -1.532 1.00 89.75 109 SER A CA 1
ATOM 870 C C . SER A 1 109 ? -7.367 -22.590 -1.515 1.00 89.75 109 SER A C 1
ATOM 872 O O . SER A 1 109 ? -7.620 -23.744 -1.853 1.00 89.75 109 SER A O 1
ATOM 874 N N . LYS A 1 110 ? -6.155 -22.229 -1.076 1.00 91.44 110 LYS A N 1
ATOM 875 C CA . LYS A 1 110 ? -5.014 -23.144 -0.935 1.00 91.44 110 LYS A CA 1
ATOM 876 C C . LYS A 1 110 ? -4.945 -23.818 0.433 1.00 91.44 110 LYS A C 1
ATOM 878 O O . LYS A 1 110 ? -4.068 -24.651 0.658 1.00 91.44 110 LYS A O 1
ATOM 883 N N . VAL A 1 111 ? -5.834 -23.460 1.355 1.00 90.06 111 VAL A N 1
ATOM 884 C CA . VAL A 1 111 ? -5.874 -24.031 2.700 1.00 90.06 111 VAL A CA 1
ATOM 885 C C . VAL A 1 111 ? -6.856 -25.205 2.726 1.00 90.06 111 VAL A C 1
ATOM 887 O O . VAL A 1 111 ? -7.975 -25.066 2.235 1.00 90.06 111 VAL A O 1
ATOM 890 N N . PRO A 1 112 ? -6.489 -26.368 3.303 1.00 95.38 112 PRO A N 1
ATOM 891 C CA . PRO A 1 112 ? 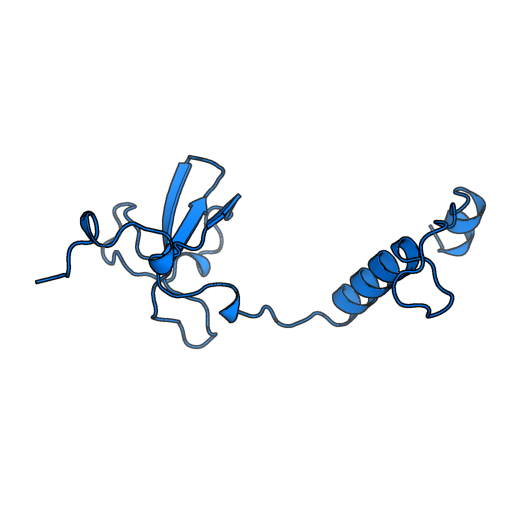-7.407 -27.496 3.407 1.00 95.38 112 PRO A CA 1
ATOM 892 C C . PRO A 1 112 ? -8.721 -27.111 4.096 1.00 95.38 112 PRO A C 1
ATOM 894 O O . PRO A 1 112 ? -8.721 -26.581 5.206 1.00 95.38 112 PRO A O 1
ATOM 897 N N . GLN A 1 113 ? -9.854 -27.451 3.478 1.00 91.25 113 GLN A N 1
ATOM 898 C CA . GLN A 1 113 ? -11.181 -27.114 4.009 1.00 91.25 113 GLN A CA 1
ATOM 899 C C . GLN A 1 113 ? -11.400 -27.626 5.442 1.00 91.25 113 GLN A C 1
ATOM 901 O O . GLN A 1 113 ? -12.114 -27.006 6.223 1.00 91.25 113 GLN A O 1
ATOM 906 N N . SER A 1 114 ? -10.756 -28.737 5.809 1.00 94.62 114 SER A N 1
ATOM 907 C CA . SER A 1 114 ? -10.833 -29.332 7.146 1.00 94.62 114 SER A CA 1
ATOM 908 C C . SER A 1 114 ? -10.270 -28.444 8.260 1.00 94.62 114 SER A C 1
ATOM 910 O O . SER A 1 114 ? -10.690 -28.586 9.410 1.00 94.62 114 SER A O 1
ATOM 912 N N . VAL A 1 115 ? -9.336 -27.540 7.944 1.00 93.94 115 VAL A N 1
ATOM 913 C CA . VAL A 1 115 ? -8.746 -26.617 8.927 1.00 93.94 115 VAL A CA 1
ATOM 914 C C . VAL A 1 115 ? -9.414 -25.243 8.920 1.00 93.94 115 VAL A C 1
ATOM 916 O O . VAL A 1 115 ? -9.263 -24.495 9.885 1.00 93.94 115 VAL A O 1
ATOM 919 N N . LEU A 1 116 ? -10.180 -24.915 7.875 1.00 88.69 116 LEU A N 1
ATOM 920 C CA . LEU A 1 116 ? -10.949 -23.677 7.818 1.00 88.69 116 LEU A CA 1
ATOM 921 C C . LEU A 1 116 ? -12.108 -23.730 8.821 1.00 88.69 116 LEU A C 1
ATOM 923 O O . LEU A 1 116 ? -12.861 -24.702 8.903 1.00 88.69 116 LEU A O 1
ATOM 927 N N . LYS A 1 117 ? -12.253 -22.659 9.601 1.00 88.62 117 LYS A N 1
ATOM 928 C CA . LYS A 1 117 ? -13.365 -22.460 10.532 1.00 88.62 117 LYS A CA 1
ATOM 929 C C . LYS A 1 117 ? -14.188 -21.280 10.045 1.00 88.62 117 LYS A C 1
ATOM 931 O O . LYS A 1 117 ? -13.652 -20.189 9.876 1.00 88.62 117 LYS A O 1
ATOM 936 N N . ALA A 1 118 ? -15.475 -21.513 9.802 1.00 85.94 118 ALA A N 1
ATOM 937 C CA . ALA A 1 118 ? -16.402 -20.430 9.517 1.00 85.94 118 ALA A CA 1
ATOM 938 C C . ALA A 1 118 ? -16.525 -19.533 10.755 1.00 85.94 118 ALA A C 1
ATOM 940 O O . ALA A 1 118 ? -16.568 -20.034 11.881 1.00 85.94 118 ALA A O 1
ATOM 941 N N . TRP A 1 119 ? -16.574 -18.222 10.534 1.00 81.38 119 TRP A N 1
ATOM 942 C CA . TRP A 1 119 ? -16.932 -17.275 11.581 1.00 81.38 119 TRP A CA 1
ATOM 943 C C . TRP A 1 119 ? -18.384 -17.531 12.018 1.00 81.38 119 TRP A C 1
ATOM 945 O O . TRP A 1 119 ? -19.246 -17.737 11.160 1.00 81.38 119 TRP A O 1
ATOM 955 N N . GLN A 1 120 ? -18.633 -17.556 13.328 1.00 72.06 120 GLN A N 1
ATOM 956 C CA . GLN A 1 120 ? -19.959 -17.705 13.937 1.00 72.06 120 GLN A CA 1
ATOM 957 C C . GLN A 1 120 ? -20.254 -16.509 14.832 1.00 72.06 120 GLN A C 1
ATOM 959 O O . GLN A 1 120 ? -19.313 -16.061 15.526 1.00 72.06 120 GLN A O 1
#